Protein AF-V6IE95-F1 (afdb_monomer_lite)

Foldseek 3Di:
DDDPPPPPDPPPAPEDAEEEEAAEDEDAEYAHEYEYAYAHYEEEYAEEYHHQEAEYAYEYNYEYEHQYYEYCYHDYHYHHVYYYHHDPPPPPPD

Secondary structure (DSSP, 8-state):
----------S-S-EEEEEEEEEEEEESEEEEEEEEEEEEESS-EEEEEEEEEEEESS-EEEEEESSEEEESSEEEEEESSEEEE---------

Radius of gyration: 14.34 Å; chains: 1; bounding box: 30×44×40 Å

Structure (mmCIF, N/CA/C/O backbone):
data_AF-V6IE95-F1
#
_entry.id   AF-V6IE95-F1
#
loop_
_atom_site.group_PDB
_atom_site.id
_atom_site.type_symbol
_atom_site.label_atom_id
_atom_site.label_alt_id
_atom_site.label_comp_id
_atom_site.label_asym_id
_atom_site.label_entity_id
_atom_site.label_seq_id
_atom_site.pdbx_PDB_ins_code
_atom_site.Cartn_x
_atom_site.Cartn_y
_atom_site.Cartn_z
_atom_site.occupancy
_atom_site.B_iso_or_equiv
_atom_site.auth_seq_id
_atom_site.auth_comp_id
_atom_site.auth_asym_id
_atom_site.auth_atom_id
_atom_site.pdbx_PDB_model_num
ATOM 1 N N . MET A 1 1 ? 2.245 30.691 15.532 1.00 37.19 1 MET A N 1
ATOM 2 C CA . MET A 1 1 ? 1.106 30.389 14.638 1.00 37.19 1 MET A CA 1
ATOM 3 C C . MET A 1 1 ? 1.178 28.910 14.297 1.00 37.19 1 MET A C 1
ATOM 5 O O . MET A 1 1 ? 1.952 28.539 13.427 1.00 37.19 1 MET A O 1
ATOM 9 N N . THR A 1 2 ? 0.463 28.061 15.028 1.00 37.81 2 THR A N 1
ATOM 10 C CA . THR A 1 2 ? 0.450 26.608 14.796 1.00 37.81 2 THR A CA 1
ATOM 11 C C . THR A 1 2 ? -0.879 26.283 14.130 1.00 37.81 2 THR A C 1
ATOM 13 O O . THR A 1 2 ? -1.933 26.450 14.733 1.00 37.81 2 THR A O 1
ATOM 16 N N 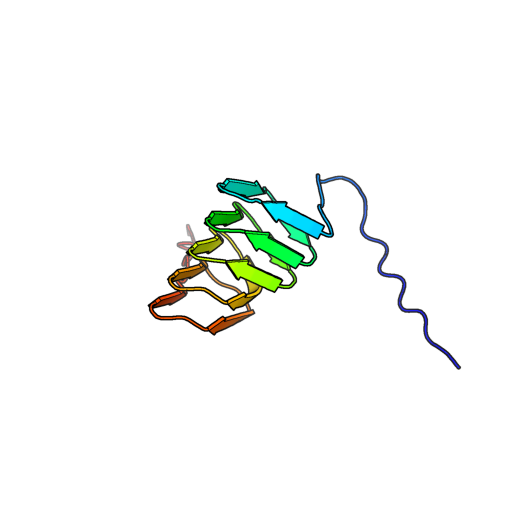. SER A 1 3 ? -0.841 25.943 12.843 1.00 36.00 3 SER A N 1
ATOM 17 C CA . SER A 1 3 ? -2.036 25.588 12.076 1.00 36.00 3 SER A CA 1
ATOM 18 C C . SER A 1 3 ? -2.367 24.124 12.354 1.00 36.00 3 SER A C 1
ATOM 20 O O . SER A 1 3 ? -1.804 23.226 11.730 1.00 36.00 3 SER A O 1
ATOM 22 N N . GLU A 1 4 ? -3.237 23.869 13.329 1.00 47.53 4 GLU A N 1
ATOM 23 C CA . GLU A 1 4 ? -3.821 22.543 13.525 1.00 47.53 4 GLU A CA 1
ATOM 24 C C . GLU A 1 4 ? -4.828 22.285 12.400 1.00 47.53 4 GLU A C 1
ATOM 26 O O . GLU A 1 4 ? -5.989 22.699 12.441 1.00 47.53 4 GLU A O 1
ATOM 31 N N . ARG A 1 5 ? -4.365 21.620 11.338 1.00 39.69 5 ARG A N 1
ATOM 32 C CA . ARG A 1 5 ? -5.202 21.220 10.205 1.00 39.69 5 ARG A CA 1
ATOM 33 C C . ARG A 1 5 ? -6.051 20.016 10.620 1.00 39.69 5 ARG A C 1
ATOM 35 O O . ARG A 1 5 ? -5.758 18.877 10.276 1.00 39.69 5 ARG A O 1
ATOM 42 N N . THR A 1 6 ? -7.103 20.270 11.392 1.00 38.19 6 THR A N 1
ATOM 43 C CA . THR A 1 6 ? -8.080 19.240 11.763 1.00 38.19 6 THR A CA 1
ATOM 44 C C . THR A 1 6 ? -8.930 18.914 10.538 1.00 38.19 6 THR A C 1
ATOM 46 O O . THR A 1 6 ? -9.850 19.653 10.183 1.00 38.19 6 THR A O 1
ATOM 49 N N . ILE A 1 7 ? -8.598 17.818 9.853 1.00 56.31 7 ILE A N 1
ATOM 50 C CA . ILE A 1 7 ? -9.401 17.292 8.747 1.00 56.31 7 ILE A CA 1
ATOM 51 C C . ILE A 1 7 ? -10.680 16.710 9.358 1.00 56.31 7 ILE A C 1
ATOM 53 O O . ILE A 1 7 ? -10.669 15.628 9.940 1.00 56.31 7 ILE A O 1
ATOM 57 N N . LYS A 1 8 ? -11.793 17.443 9.256 1.00 3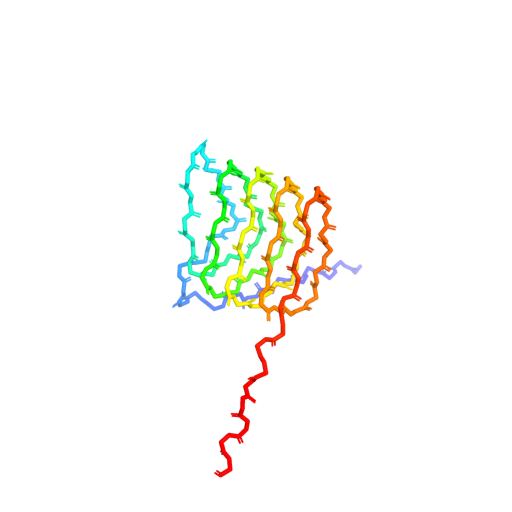8.03 8 LYS A N 1
ATOM 58 C CA . LYS A 1 8 ? -13.124 16.930 9.607 1.00 38.03 8 LYS A CA 1
ATOM 59 C C . LYS A 1 8 ? -13.549 15.898 8.564 1.00 38.03 8 LYS A C 1
ATOM 61 O O . LYS A 1 8 ? -14.107 16.250 7.527 1.00 38.03 8 LYS A O 1
ATOM 66 N N . ILE A 1 9 ? -13.277 14.627 8.837 1.00 53.31 9 ILE A N 1
ATOM 67 C CA . ILE A 1 9 ? -13.780 13.515 8.030 1.00 53.31 9 ILE A CA 1
ATOM 68 C C . ILE A 1 9 ? -15.239 13.295 8.442 1.00 53.31 9 ILE A C 1
ATOM 70 O O . ILE A 1 9 ? -15.523 12.974 9.594 1.00 53.31 9 ILE A O 1
ATOM 74 N N . SER A 1 10 ? -16.175 13.539 7.522 1.00 39.16 10 SER A N 1
ATOM 75 C CA . SER A 1 10 ? -17.597 13.262 7.758 1.00 39.16 10 SER A CA 1
ATOM 76 C C . SER A 1 10 ? -17.789 11.761 8.028 1.00 39.16 10 SER A C 1
ATOM 78 O O . SER A 1 10 ? -17.440 10.955 7.164 1.00 39.16 10 SER A O 1
ATOM 80 N N . PRO A 1 11 ? -18.343 11.353 9.184 1.00 46.94 11 PRO A N 1
ATOM 81 C CA . PRO A 1 11 ? -18.446 9.951 9.554 1.00 46.94 11 PRO A CA 1
ATOM 82 C C . PRO A 1 11 ? -19.729 9.375 8.952 1.00 46.94 11 PRO A C 1
ATOM 84 O O . PRO A 1 11 ? -20.792 9.409 9.568 1.00 46.94 11 PRO A O 1
ATOM 87 N N . LYS A 1 12 ? -19.660 8.881 7.715 1.00 41.84 12 LYS A N 1
ATOM 88 C CA . LYS A 1 12 ? -20.739 8.054 7.141 1.00 41.84 12 LYS A CA 1
ATOM 89 C C . LYS A 1 12 ? -20.253 6.786 6.443 1.00 41.84 12 LYS A C 1
ATOM 91 O O . LYS A 1 12 ? -21.017 6.146 5.729 1.00 41.84 12 LYS A O 1
ATOM 96 N N . THR A 1 13 ? -19.018 6.383 6.716 1.00 45.22 13 THR A N 1
ATOM 97 C CA . THR A 1 13 ? -18.440 5.153 6.178 1.00 45.22 13 THR A CA 1
ATOM 98 C C . THR A 1 13 ? -17.533 4.560 7.243 1.00 45.22 13 THR A C 1
ATOM 100 O O . THR A 1 13 ? -16.822 5.322 7.898 1.00 45.22 13 THR A O 1
ATOM 103 N N . GLU A 1 14 ? -17.576 3.239 7.425 1.00 55.31 14 GLU A N 1
ATOM 104 C CA . GLU A 1 14 ? -16.708 2.440 8.306 1.00 55.31 14 GLU A CA 1
ATOM 105 C C . GLU A 1 14 ? -15.230 2.705 7.977 1.00 55.31 14 GLU A C 1
ATOM 107 O O . GLU A 1 14 ? -14.605 2.019 7.174 1.00 55.31 14 GLU A O 1
ATOM 112 N N . THR A 1 15 ? -14.706 3.802 8.516 1.00 53.56 15 THR A N 1
ATOM 113 C CA . THR A 1 15 ? -13.381 4.328 8.210 1.00 53.56 15 THR A CA 1
ATOM 114 C C . THR A 1 15 ? -12.465 3.903 9.332 1.00 53.56 15 THR A C 1
ATOM 116 O O . THR A 1 15 ? -12.525 4.444 10.435 1.00 53.56 15 THR A O 1
ATOM 119 N N . GLU A 1 16 ? -11.627 2.916 9.053 1.00 61.00 16 GLU A N 1
ATOM 120 C CA . GLU A 1 16 ? -10.628 2.456 10.004 1.00 61.00 16 GLU A CA 1
ATOM 121 C C . GLU A 1 16 ? -9.324 3.234 9.817 1.00 61.00 16 GLU A C 1
ATOM 123 O O . GLU A 1 16 ? -8.813 3.368 8.702 1.00 61.00 16 GLU A O 1
ATOM 128 N N . ILE A 1 17 ? -8.812 3.766 10.930 1.00 63.00 17 ILE A N 1
ATOM 129 C CA . ILE A 1 17 ? -7.598 4.596 10.982 1.00 63.00 17 ILE A CA 1
ATOM 130 C C . ILE A 1 17 ? -6.345 3.729 11.179 1.00 63.00 17 ILE A C 1
ATOM 132 O O . ILE A 1 17 ? -5.247 4.063 10.731 1.00 63.00 17 ILE A O 1
ATOM 136 N N . PHE A 1 18 ? -6.503 2.582 11.834 1.00 69.31 18 PHE A N 1
ATOM 137 C CA . PHE A 1 18 ? -5.436 1.621 12.057 1.00 69.31 18 PHE A CA 1
ATOM 138 C C . PHE A 1 18 ? -6.014 0.212 12.046 1.00 69.31 18 PHE A C 1
ATOM 140 O O . PHE A 1 18 ? -6.980 -0.058 12.760 1.00 69.31 18 PHE A O 1
ATOM 147 N N . ARG A 1 19 ? -5.408 -0.680 11.260 1.00 70.31 19 ARG A N 1
ATOM 148 C CA . ARG A 1 19 ? -5.801 -2.087 11.186 1.00 70.31 19 ARG A CA 1
ATOM 149 C C . ARG A 1 19 ? -4.571 -2.986 11.281 1.00 70.31 19 ARG A C 1
ATOM 151 O O . ARG A 1 19 ? -3.597 -2.799 10.555 1.00 70.31 19 ARG A O 1
ATOM 158 N N . LEU A 1 20 ? -4.647 -3.984 12.160 1.00 68.31 20 LEU A N 1
ATOM 159 C CA . LEU A 1 20 ? -3.667 -5.060 12.290 1.00 68.31 20 LEU A CA 1
ATOM 160 C C . LEU A 1 20 ? -4.365 -6.396 12.007 1.00 68.31 20 LEU A C 1
ATOM 162 O O . LEU A 1 20 ? -5.203 -6.825 12.797 1.00 68.31 20 LEU A O 1
ATOM 166 N N . ASN A 1 21 ? -4.017 -7.059 10.902 1.00 64.75 21 ASN A N 1
ATOM 167 C CA . ASN A 1 21 ? -4.548 -8.378 10.545 1.00 64.75 21 ASN A CA 1
ATOM 168 C C . ASN A 1 21 ? -3.433 -9.418 10.578 1.00 64.75 21 ASN A C 1
ATOM 170 O O . ASN A 1 21 ? -2.491 -9.356 9.799 1.00 64.75 21 ASN A O 1
ATOM 174 N N . LEU A 1 22 ? -3.552 -10.435 11.426 1.00 59.22 22 LEU A N 1
ATOM 175 C CA . LEU A 1 22 ? -2.541 -11.496 11.495 1.00 59.22 22 LEU A CA 1
ATOM 176 C C . LEU A 1 22 ? -2.596 -12.464 10.300 1.00 59.22 22 LEU A C 1
ATOM 178 O O . LEU A 1 22 ? -1.584 -13.079 9.981 1.00 59.22 22 LEU A O 1
ATOM 182 N N . LEU A 1 23 ? -3.747 -12.585 9.625 1.00 54.84 23 LEU A N 1
ATOM 183 C CA . LEU A 1 23 ? -3.943 -13.543 8.528 1.00 54.84 23 LEU A CA 1
ATOM 184 C C . LEU A 1 23 ? -4.599 -12.914 7.294 1.00 54.84 23 LEU A C 1
ATOM 186 O O . LEU A 1 23 ? -3.981 -12.882 6.236 1.00 54.84 23 LEU A O 1
ATOM 190 N N . TYR A 1 24 ? -5.823 -12.398 7.423 1.00 64.88 24 TYR A N 1
ATOM 191 C CA . TYR A 1 24 ? -6.578 -11.798 6.322 1.00 64.88 24 TYR A CA 1
ATOM 192 C C . TYR A 1 24 ? -7.432 -10.638 6.826 1.00 64.88 24 TYR A C 1
ATOM 194 O O . TYR A 1 24 ? -8.095 -10.767 7.856 1.00 64.88 24 TYR A O 1
ATOM 202 N N . GLY A 1 25 ? -7.442 -9.525 6.093 1.00 64.69 25 GLY A N 1
ATOM 203 C CA . GLY A 1 25 ? -8.338 -8.405 6.365 1.00 64.69 25 GLY A CA 1
ATOM 204 C C . GLY A 1 25 ? -8.830 -7.739 5.087 1.00 64.69 25 GLY A C 1
ATOM 205 O O . GLY A 1 25 ? -8.031 -7.183 4.337 1.00 64.69 25 GLY A O 1
ATOM 206 N N . ALA A 1 26 ? -10.150 -7.738 4.886 1.00 71.44 26 ALA A N 1
ATOM 207 C CA . ALA A 1 26 ? -10.829 -6.994 3.826 1.00 71.44 26 ALA A CA 1
ATOM 208 C C . ALA A 1 26 ? -11.456 -5.714 4.394 1.00 71.44 26 ALA A C 1
ATOM 210 O O . ALA A 1 26 ? -12.211 -5.788 5.366 1.00 71.44 26 ALA A O 1
ATOM 211 N N . SER A 1 27 ? -11.127 -4.541 3.852 1.00 74.69 27 SER A N 1
ATOM 212 C CA . SER A 1 27 ? -11.803 -3.279 4.197 1.00 74.69 27 SER A CA 1
ATOM 213 C C . SER A 1 27 ? -12.436 -2.660 2.964 1.00 74.69 27 SER A C 1
ATOM 215 O O . SER A 1 27 ? -11.929 -2.802 1.852 1.00 74.69 27 SER A O 1
ATOM 217 N N . LYS A 1 28 ? -13.543 -1.943 3.152 1.00 79.88 28 LYS A N 1
ATOM 218 C CA . LYS A 1 28 ? -14.181 -1.203 2.066 1.00 79.88 28 LYS A CA 1
ATOM 219 C C . LYS A 1 28 ? -13.377 0.053 1.728 1.00 79.88 28 LYS A C 1
ATOM 221 O O . LYS A 1 28 ? -12.910 0.181 0.605 1.00 79.88 28 LYS A O 1
ATOM 226 N N . ASN A 1 29 ? -13.153 0.925 2.709 1.00 81.50 29 ASN A N 1
ATOM 227 C CA . ASN A 1 29 ? -12.259 2.077 2.595 1.00 81.50 29 ASN A CA 1
ATOM 228 C C . ASN A 1 29 ? -11.309 2.096 3.795 1.00 81.50 29 ASN A C 1
ATOM 230 O O . ASN A 1 29 ? -11.712 1.757 4.908 1.00 81.50 29 ASN A O 1
ATOM 234 N N . LEU A 1 30 ? -10.060 2.508 3.589 1.00 83.31 30 LEU A N 1
ATOM 235 C CA . LEU A 1 30 ? -9.092 2.637 4.677 1.00 83.31 30 LEU A CA 1
ATOM 236 C C . LEU A 1 30 ? -8.328 3.950 4.577 1.00 83.31 30 LEU A C 1
ATOM 238 O O . LEU A 1 30 ? -7.808 4.303 3.519 1.00 83.31 30 LEU A O 1
ATOM 242 N N . TYR A 1 31 ? -8.249 4.646 5.707 1.00 86.69 31 TYR A N 1
ATOM 243 C CA . TYR A 1 31 ? -7.580 5.934 5.834 1.00 86.69 31 TYR A CA 1
ATOM 244 C C . TYR A 1 31 ? -6.590 5.863 6.991 1.00 86.69 31 TYR A C 1
ATOM 246 O O . TYR A 1 31 ? -6.927 6.208 8.118 1.00 86.69 31 TYR A O 1
ATOM 254 N N . GLY A 1 32 ? -5.373 5.402 6.721 1.00 88.25 32 GLY A N 1
ATOM 255 C CA . GLY A 1 32 ? -4.344 5.241 7.740 1.00 88.25 32 GLY A CA 1
ATOM 256 C C . GLY A 1 32 ? -3.408 4.078 7.454 1.00 88.25 32 GLY A C 1
ATOM 257 O O . GLY A 1 32 ? -2.966 3.906 6.319 1.00 88.25 32 GLY A O 1
ATOM 258 N N . ILE A 1 33 ? -3.059 3.309 8.484 1.00 86.81 33 ILE A N 1
ATOM 259 C CA . ILE A 1 33 ? -2.048 2.246 8.387 1.00 86.81 33 ILE A CA 1
ATOM 260 C C . ILE A 1 33 ? -2.725 0.879 8.488 1.00 86.81 33 ILE A C 1
ATOM 262 O O . ILE A 1 33 ? -3.459 0.612 9.440 1.00 86.81 33 ILE A O 1
ATOM 266 N N . ASN A 1 34 ? -2.445 0.005 7.524 1.00 89.00 34 ASN A N 1
ATOM 267 C CA . ASN A 1 34 ? -2.881 -1.386 7.518 1.00 89.00 34 ASN A CA 1
ATOM 268 C C . ASN A 1 34 ? -1.662 -2.312 7.508 1.00 89.00 34 ASN A C 1
ATOM 270 O O . ASN A 1 34 ? -0.828 -2.227 6.605 1.00 89.00 34 ASN A O 1
ATOM 274 N N . VAL A 1 35 ? -1.551 -3.183 8.507 1.00 89.12 35 VAL A N 1
ATOM 275 C CA . VAL A 1 35 ? -0.453 -4.147 8.626 1.00 89.12 35 VAL A CA 1
ATOM 276 C C . VAL A 1 35 ? -1.021 -5.555 8.690 1.00 89.12 35 VAL A C 1
ATOM 278 O O . VAL A 1 35 ? -1.892 -5.829 9.514 1.00 89.12 35 VAL A O 1
ATOM 281 N N . GLY A 1 36 ? -0.513 -6.465 7.865 1.00 89.19 36 GLY A N 1
ATOM 282 C CA . GLY A 1 36 ? -0.953 -7.856 7.911 1.00 89.19 36 GLY A CA 1
ATOM 283 C C . GLY A 1 36 ? -0.415 -8.740 6.804 1.00 89.19 36 GLY A C 1
ATOM 284 O O . GLY A 1 36 ? 0.160 -8.245 5.848 1.00 89.19 36 GLY A O 1
ATOM 285 N N . LEU A 1 37 ? -0.571 -10.062 6.920 1.00 88.06 37 LEU A N 1
ATOM 286 C CA . LEU A 1 37 ? -0.021 -10.979 5.915 1.00 88.06 37 LEU A CA 1
ATOM 287 C C . LEU A 1 37 ? -0.731 -10.833 4.560 1.00 88.06 37 LEU A C 1
ATOM 289 O O . LEU A 1 37 ? -0.057 -10.730 3.536 1.00 88.06 37 LEU A O 1
ATOM 293 N N . LEU A 1 38 ? -2.066 -10.787 4.574 1.00 89.31 38 LEU A N 1
ATOM 294 C CA . LEU A 1 38 ? -2.915 -10.547 3.408 1.00 89.31 38 LEU A CA 1
ATOM 295 C C . LEU A 1 38 ? -3.819 -9.338 3.677 1.00 89.31 38 LEU A C 1
ATOM 297 O O . LEU A 1 38 ? -4.734 -9.399 4.505 1.00 89.31 38 LEU A O 1
ATOM 301 N N . ASN A 1 39 ? -3.573 -8.252 2.957 1.00 90.25 39 ASN A N 1
ATOM 302 C CA . ASN A 1 39 ? -4.329 -7.013 3.047 1.00 90.25 39 ASN A CA 1
ATOM 303 C C . ASN A 1 39 ? -5.131 -6.805 1.762 1.00 90.25 39 ASN A C 1
ATOM 305 O O . ASN A 1 39 ? -4.570 -6.800 0.668 1.00 90.25 39 ASN A O 1
ATOM 309 N N . TYR A 1 40 ? -6.440 -6.604 1.902 1.00 90.75 40 TYR A N 1
ATOM 310 C CA . TYR A 1 40 ? -7.338 -6.369 0.776 1.00 90.75 40 TYR A CA 1
ATOM 311 C C . TYR A 1 40 ? -8.218 -5.141 1.043 1.00 90.75 40 TYR A C 1
ATOM 313 O O . TYR A 1 40 ? -8.904 -5.053 2.065 1.00 90.75 40 TYR A O 1
ATOM 321 N N . ILE A 1 41 ? -8.196 -4.171 0.132 1.00 89.06 41 ILE A N 1
ATOM 322 C CA . ILE A 1 41 ? -9.042 -2.975 0.166 1.00 89.06 41 ILE A CA 1
ATOM 323 C C . ILE A 1 41 ? -9.911 -2.971 -1.084 1.00 89.06 41 ILE A C 1
ATOM 325 O O . ILE A 1 41 ? -9.398 -3.007 -2.196 1.00 89.06 41 ILE A O 1
ATOM 329 N N . LYS A 1 42 ? -11.227 -2.896 -0.905 1.00 88.44 42 LYS A N 1
ATOM 330 C CA . LYS A 1 42 ? -12.179 -3.006 -2.012 1.00 88.44 42 LYS A CA 1
ATOM 331 C C . LYS A 1 42 ? -12.365 -1.705 -2.796 1.00 88.44 42 LYS A C 1
ATOM 333 O O . LYS A 1 42 ? -12.566 -1.751 -3.999 1.00 88.44 42 LYS A O 1
ATOM 338 N N . GLU A 1 43 ? -12.369 -0.557 -2.122 1.00 88.62 43 GLU A N 1
ATOM 339 C CA . GLU A 1 43 ? -12.581 0.743 -2.765 1.00 88.62 43 GLU A CA 1
ATOM 340 C C . GLU A 1 43 ? -11.320 1.600 -2.661 1.00 88.62 43 GLU A C 1
ATOM 342 O O . GLU A 1 43 ? -10.419 1.472 -3.481 1.00 88.62 43 GLU A O 1
ATOM 347 N N . ASN A 1 44 ? -11.220 2.486 -1.669 1.00 88.00 44 ASN A N 1
ATOM 348 C CA . ASN A 1 44 ? -10.133 3.459 -1.627 1.00 88.00 44 ASN A CA 1
ATOM 349 C C . ASN A 1 44 ? -9.210 3.235 -0.434 1.00 88.00 44 ASN A C 1
ATOM 351 O O . ASN A 1 44 ? -9.652 2.983 0.691 1.00 88.00 44 ASN A O 1
ATOM 355 N N . LEU A 1 45 ? -7.916 3.405 -0.689 1.00 90.38 45 LEU A N 1
ATOM 356 C CA . LEU A 1 45 ? -6.878 3.441 0.328 1.00 90.38 45 LEU A CA 1
ATOM 357 C C . LEU A 1 45 ? -6.203 4.808 0.320 1.00 90.38 45 LEU A C 1
ATOM 359 O O . LEU A 1 45 ? -5.685 5.237 -0.709 1.00 90.38 45 LEU A O 1
ATOM 363 N N . VAL A 1 46 ? -6.117 5.443 1.484 1.00 92.50 46 VAL A N 1
ATOM 364 C CA . VAL A 1 46 ? -5.248 6.600 1.720 1.00 92.50 46 VAL A CA 1
ATOM 365 C C . VAL A 1 46 ? -4.354 6.288 2.916 1.00 92.50 46 VAL A C 1
ATOM 367 O O . VAL A 1 46 ? -4.859 6.125 4.023 1.00 92.50 46 VAL A O 1
ATOM 370 N N . GLY A 1 47 ? -3.036 6.198 2.722 1.00 92.56 47 GLY A N 1
ATOM 371 C CA . GLY A 1 47 ? -2.090 5.935 3.817 1.00 92.56 47 GLY A CA 1
ATOM 372 C C . GLY A 1 47 ? -1.024 4.883 3.509 1.00 92.56 47 GLY A C 1
ATOM 373 O O . GLY A 1 47 ? -0.272 5.037 2.550 1.00 92.56 47 GLY A O 1
ATOM 374 N N . PHE A 1 48 ? -0.902 3.847 4.342 1.00 92.25 48 PHE A N 1
ATOM 375 C CA . PHE A 1 48 ? 0.183 2.861 4.268 1.00 92.25 48 PHE A CA 1
ATOM 376 C C . PHE A 1 48 ? -0.339 1.427 4.378 1.00 92.25 48 PHE A C 1
ATOM 378 O O . PHE A 1 48 ? -1.182 1.131 5.223 1.00 92.25 48 PHE A O 1
ATOM 385 N N . GLN A 1 49 ? 0.204 0.530 3.558 1.00 94.00 49 GLN A N 1
ATOM 386 C CA . GLN A 1 49 ? -0.004 -0.913 3.651 1.00 94.00 49 GLN A CA 1
ATOM 387 C C . GLN A 1 49 ? 1.334 -1.630 3.802 1.00 94.00 49 GLN A C 1
ATOM 389 O O . GLN A 1 49 ? 2.255 -1.386 3.026 1.00 94.00 49 GLN A O 1
ATOM 394 N N . ILE A 1 50 ? 1.440 -2.510 4.796 1.00 93.94 50 ILE A N 1
ATOM 395 C CA . ILE A 1 50 ? 2.633 -3.326 5.039 1.00 93.94 50 ILE A CA 1
ATOM 396 C C . ILE A 1 50 ? 2.193 -4.779 5.204 1.00 93.94 50 ILE A C 1
ATOM 398 O O . ILE A 1 50 ? 1.387 -5.090 6.083 1.00 93.94 50 ILE A O 1
ATOM 402 N N . GLY A 1 51 ? 2.717 -5.680 4.377 1.00 93.00 51 GLY A N 1
ATOM 403 C CA . GLY A 1 51 ? 2.250 -7.058 4.387 1.00 93.00 51 GLY A CA 1
ATOM 404 C C . GLY A 1 51 ? 2.973 -8.024 3.472 1.00 93.00 51 GLY A C 1
ATOM 405 O O . GLY A 1 51 ? 3.949 -7.674 2.827 1.00 93.00 51 GLY A O 1
ATOM 406 N N . GLY A 1 52 ? 2.502 -9.269 3.421 1.00 93.25 52 GLY A N 1
ATOM 407 C CA . GLY A 1 52 ? 2.965 -10.234 2.422 1.00 93.25 52 GLY A CA 1
ATOM 408 C C . GLY A 1 52 ? 2.347 -9.931 1.059 1.00 93.25 52 GLY A C 1
ATOM 409 O O . GLY A 1 52 ? 3.059 -9.770 0.070 1.00 93.25 52 GLY A O 1
ATOM 410 N N . VAL A 1 53 ? 1.022 -9.800 1.035 1.00 94.75 53 VAL A N 1
ATOM 411 C CA . VAL A 1 53 ? 0.222 -9.469 -0.145 1.00 94.75 53 VAL A CA 1
ATOM 412 C C . VAL A 1 53 ? -0.654 -8.265 0.178 1.00 94.75 53 VAL A C 1
ATOM 414 O O . VAL A 1 53 ? -1.397 -8.290 1.158 1.00 94.75 53 VAL A O 1
ATOM 417 N N . ASN A 1 54 ? -0.582 -7.238 -0.658 1.00 95.19 54 ASN A N 1
ATOM 418 C CA . ASN A 1 54 ? -1.352 -6.005 -0.557 1.00 95.19 54 ASN A CA 1
ATOM 419 C C . ASN A 1 54 ? -2.142 -5.803 -1.854 1.00 95.19 54 ASN A C 1
ATOM 421 O O . ASN A 1 54 ? -1.551 -5.752 -2.932 1.00 95.19 54 ASN A O 1
ATOM 425 N N . VAL A 1 55 ? -3.466 -5.696 -1.764 1.00 94.62 55 VAL A N 1
ATOM 426 C CA . VAL A 1 55 ? -4.351 -5.523 -2.927 1.00 94.62 55 VAL A CA 1
ATOM 427 C C . VAL A 1 55 ? -5.347 -4.401 -2.663 1.00 94.62 55 VAL A C 1
ATOM 429 O O . VAL A 1 55 ? -5.960 -4.334 -1.594 1.00 94.62 55 VAL A O 1
ATOM 432 N N . VAL A 1 56 ? -5.497 -3.507 -3.640 1.00 93.88 56 VAL A N 1
ATOM 433 C CA . VAL A 1 56 ? -6.462 -2.403 -3.631 1.00 93.88 56 VAL A CA 1
ATOM 434 C C . VAL A 1 56 ? -7.231 -2.385 -4.953 1.00 93.88 56 VAL A C 1
ATOM 436 O O . VAL A 1 56 ? -6.708 -1.920 -5.961 1.00 93.88 56 VAL A O 1
ATOM 439 N N . ASP A 1 57 ? -8.482 -2.828 -4.949 1.00 92.25 57 ASP A N 1
ATOM 440 C CA . ASP A 1 57 ? -9.314 -2.901 -6.166 1.00 92.25 57 ASP A CA 1
ATOM 441 C C . ASP A 1 57 ? -9.827 -1.528 -6.632 1.00 92.25 57 ASP A C 1
ATOM 443 O O . ASP A 1 57 ? -10.422 -1.402 -7.689 1.00 92.25 57 ASP A O 1
ATOM 447 N N . GLY A 1 58 ? -9.616 -0.456 -5.872 1.00 88.44 58 GLY A N 1
ATOM 448 C CA . GLY A 1 58 ? -9.896 0.895 -6.353 1.00 88.44 58 GLY A CA 1
ATOM 449 C C . GLY A 1 58 ? -8.665 1.784 -6.318 1.00 88.44 58 GLY A C 1
ATOM 450 O O . GLY A 1 58 ? -7.564 1.395 -6.712 1.00 88.44 58 GLY A O 1
ATOM 451 N N . LYS A 1 59 ? -8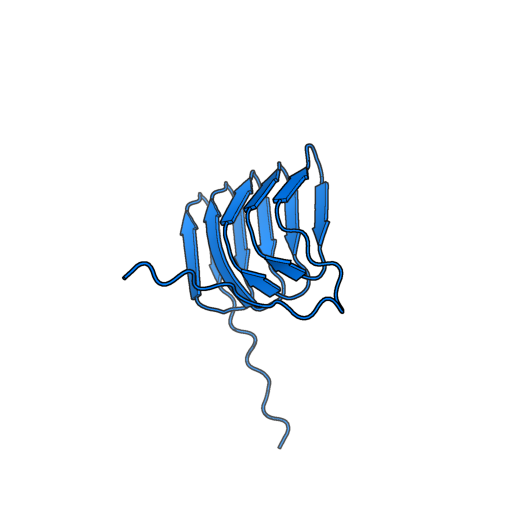.846 3.031 -5.875 1.00 90.06 59 LYS A N 1
ATOM 452 C CA . LYS A 1 59 ? -7.772 4.027 -5.909 1.00 90.06 59 LYS A CA 1
ATOM 453 C C . LYS A 1 59 ? -6.897 3.927 -4.666 1.00 90.06 59 LYS A C 1
ATOM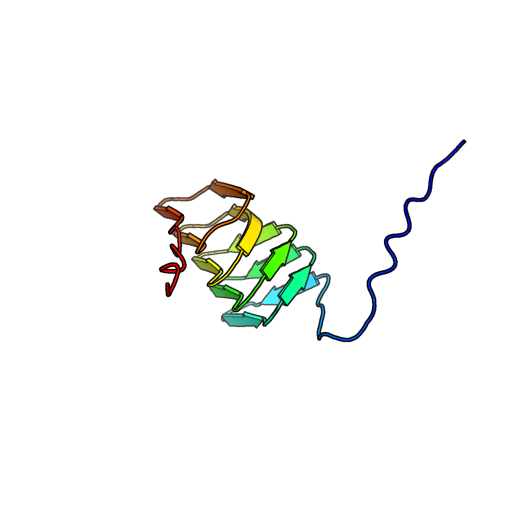 455 O O . LYS A 1 59 ? -7.374 4.073 -3.538 1.00 90.06 59 LYS A O 1
ATOM 460 N N . ALA A 1 60 ? -5.596 3.769 -4.884 1.00 92.50 60 ALA A N 1
ATOM 461 C CA . ALA A 1 60 ? -4.579 3.842 -3.849 1.00 92.50 60 ALA A CA 1
ATOM 462 C C . ALA A 1 60 ? -3.872 5.205 -3.881 1.00 92.50 60 ALA A C 1
ATOM 464 O O . ALA A 1 60 ? -3.214 5.562 -4.854 1.00 92.50 60 ALA A O 1
ATOM 465 N N . TYR A 1 61 ? -3.978 5.947 -2.783 1.00 94.19 61 TYR A N 1
ATOM 466 C CA . TYR A 1 61 ? -3.177 7.128 -2.455 1.00 94.19 61 TYR A CA 1
ATOM 467 C C . TYR A 1 61 ? -2.264 6.783 -1.281 1.00 94.19 61 TYR A C 1
ATOM 469 O O . TYR A 1 61 ? -2.475 7.222 -0.147 1.00 94.19 61 TYR A O 1
ATOM 477 N N . ALA A 1 62 ? -1.330 5.867 -1.526 1.00 94.00 62 ALA A N 1
ATOM 478 C CA . ALA A 1 62 ? -0.677 5.146 -0.445 1.00 94.00 62 ALA A CA 1
ATOM 479 C C . ALA A 1 62 ? 0.670 4.538 -0.819 1.00 94.00 62 ALA A C 1
ATOM 481 O O . ALA A 1 62 ? 0.927 4.230 -1.986 1.00 94.00 62 ALA A O 1
ATOM 482 N N . ALA A 1 63 ? 1.490 4.282 0.200 1.00 96.31 63 ALA A N 1
ATOM 483 C CA . ALA A 1 63 ? 2.657 3.422 0.064 1.00 96.31 63 ALA A CA 1
ATOM 484 C C . ALA A 1 63 ? 2.301 1.973 0.434 1.00 96.31 63 ALA A C 1
ATOM 486 O O . ALA A 1 63 ? 1.743 1.729 1.503 1.00 96.31 63 ALA A O 1
ATOM 487 N N . GLN A 1 64 ? 2.615 1.023 -0.445 1.00 96.94 64 GLN A N 1
ATOM 488 C CA . GLN A 1 64 ? 2.408 -0.411 -0.239 1.00 96.94 64 GLN A CA 1
ATOM 489 C C . GLN A 1 64 ? 3.766 -1.114 -0.179 1.00 96.94 64 GLN A C 1
ATOM 491 O O . GLN A 1 64 ? 4.587 -0.961 -1.084 1.00 96.94 64 GLN A O 1
ATOM 496 N N . ILE A 1 65 ? 4.017 -1.862 0.889 1.00 97.25 65 ILE A N 1
ATOM 497 C CA . ILE A 1 65 ? 5.268 -2.589 1.113 1.00 97.25 65 ILE A CA 1
ATOM 498 C C . ILE A 1 65 ? 4.925 -4.058 1.342 1.00 97.25 65 ILE A C 1
ATOM 500 O O . ILE A 1 65 ? 4.228 -4.388 2.304 1.00 97.25 65 ILE A O 1
ATOM 5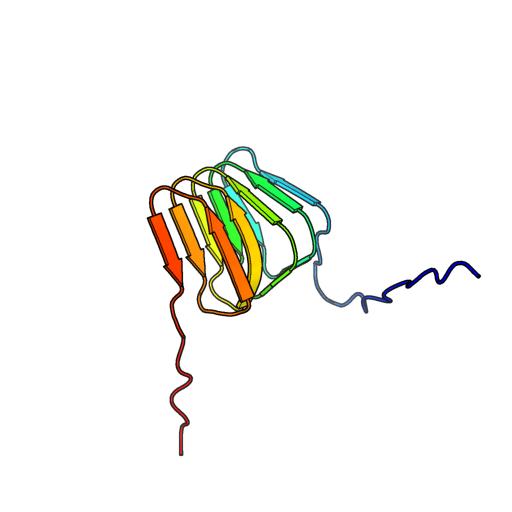04 N N . GLY A 1 66 ? 5.415 -4.940 0.476 1.00 96.00 66 GLY A N 1
ATOM 505 C CA . GLY A 1 66 ? 5.149 -6.371 0.580 1.00 96.00 66 GLY A CA 1
ATOM 506 C C . GLY A 1 66 ? 5.730 -7.202 -0.547 1.00 96.00 66 GLY A C 1
ATOM 507 O O . GLY A 1 66 ? 6.348 -6.664 -1.452 1.00 96.00 66 GLY A O 1
ATOM 508 N N . LEU A 1 67 ? 5.570 -8.525 -0.506 1.00 96.25 67 LEU A N 1
ATOM 509 C CA . LEU A 1 67 ? 6.055 -9.390 -1.590 1.00 96.25 67 LEU A CA 1
ATOM 510 C C . LEU A 1 67 ? 5.261 -9.153 -2.878 1.00 96.25 67 LEU A C 1
ATOM 512 O O . LEU A 1 67 ? 5.853 -9.102 -3.955 1.00 96.25 67 LEU A O 1
ATOM 516 N N . PHE A 1 68 ? 3.948 -8.970 -2.754 1.00 97.25 68 PHE A N 1
ATOM 517 C CA . PHE A 1 68 ? 3.049 -8.654 -3.856 1.00 97.25 68 PHE A CA 1
ATOM 518 C C . PHE A 1 68 ? 2.219 -7.416 -3.521 1.00 97.25 68 PHE A C 1
ATOM 520 O O . PHE A 1 68 ? 1.552 -7.388 -2.488 1.00 97.25 68 PHE A O 1
ATOM 527 N N . ASN A 1 69 ? 2.235 -6.423 -4.406 1.00 96.69 69 ASN A N 1
ATOM 528 C CA . ASN A 1 69 ? 1.443 -5.203 -4.296 1.00 96.69 69 ASN A CA 1
ATOM 529 C C . ASN A 1 69 ? 0.619 -5.000 -5.574 1.00 96.69 69 ASN A C 1
ATOM 531 O O . ASN A 1 69 ? 1.155 -5.113 -6.680 1.00 96.69 69 ASN A O 1
ATOM 535 N N . GLN A 1 70 ? -0.667 -4.681 -5.428 1.00 96.06 70 GLN A N 1
ATOM 536 C CA . GLN A 1 70 ? -1.570 -4.393 -6.539 1.00 96.06 70 GLN A CA 1
ATOM 537 C C . GLN A 1 70 ? -2.503 -3.219 -6.230 1.00 96.06 70 GLN A C 1
ATOM 539 O O . GLN A 1 70 ? -3.055 -3.112 -5.133 1.00 96.06 70 GLN A O 1
ATOM 544 N N . SER A 1 71 ? -2.727 -2.364 -7.229 1.00 94.12 71 SER A N 1
ATOM 545 C CA . SER A 1 71 ? -3.795 -1.358 -7.201 1.00 94.12 71 SER A CA 1
ATOM 546 C C . SER A 1 71 ? -4.404 -1.091 -8.580 1.00 94.12 71 SER A C 1
ATOM 548 O O . SER A 1 71 ? -3.666 -1.116 -9.561 1.00 94.12 71 SER A O 1
ATOM 550 N N . GLU A 1 72 ? -5.688 -0.732 -8.653 1.00 91.88 72 GLU A N 1
ATOM 551 C CA . GLU A 1 72 ? -6.383 -0.338 -9.903 1.00 91.88 72 GLU A CA 1
ATOM 552 C C . GLU A 1 72 ? -6.206 1.142 -10.311 1.00 91.88 72 GLU A C 1
ATOM 554 O O . GLU A 1 72 ? -6.767 1.615 -11.306 1.00 91.88 72 GLU A O 1
ATOM 559 N N . GLY A 1 73 ? -5.422 1.905 -9.546 1.00 88.44 73 GLY A N 1
ATOM 560 C CA . GLY A 1 73 ? -4.997 3.250 -9.920 1.00 88.44 73 GLY A CA 1
ATOM 561 C C . GLY A 1 73 ? -4.722 4.149 -8.720 1.00 88.44 73 GLY A C 1
ATOM 562 O O . GLY A 1 73 ? -4.668 3.702 -7.575 1.00 88.44 73 GLY A O 1
ATOM 563 N N . GLY A 1 74 ? -4.572 5.448 -8.982 1.00 89.00 74 GLY A N 1
ATOM 564 C CA . GLY A 1 74 ? -4.249 6.458 -7.971 1.00 89.00 74 GLY A CA 1
ATOM 565 C C . GLY A 1 74 ? -2.771 6.858 -7.971 1.00 89.00 74 GLY A C 1
ATOM 566 O O . GLY A 1 74 ? -2.070 6.683 -8.965 1.00 89.00 74 GLY A O 1
ATOM 567 N N . PHE A 1 75 ? -2.316 7.445 -6.863 1.00 92.81 75 PHE A N 1
ATOM 568 C CA . PHE A 1 75 ? -0.912 7.794 -6.647 1.00 92.81 75 PHE A CA 1
ATOM 569 C C . PHE A 1 75 ? -0.324 6.858 -5.593 1.00 92.81 75 PHE A C 1
ATOM 571 O O . PHE A 1 75 ? -0.596 7.005 -4.400 1.00 92.81 75 PHE A O 1
ATOM 578 N N . THR A 1 76 ? 0.485 5.893 -6.019 1.00 93.62 76 THR A N 1
ATOM 579 C CA . THR A 1 76 ? 1.031 4.879 -5.115 1.00 93.62 76 THR A CA 1
ATOM 580 C C . THR A 1 76 ? 2.538 4.730 -5.250 1.00 93.62 76 THR A C 1
ATOM 582 O O . THR A 1 76 ? 3.101 4.861 -6.334 1.00 93.62 76 THR A O 1
ATOM 585 N N . ILE A 1 77 ? 3.185 4.446 -4.121 1.00 96.50 77 ILE A N 1
ATOM 586 C CA . ILE A 1 77 ? 4.566 3.971 -4.063 1.00 96.50 77 ILE A CA 1
ATOM 587 C C . ILE A 1 77 ? 4.486 2.499 -3.669 1.00 96.50 77 ILE A C 1
ATOM 589 O O . ILE A 1 77 ? 3.986 2.192 -2.592 1.00 96.50 77 ILE A O 1
ATOM 593 N N . GLN A 1 78 ? 4.956 1.590 -4.518 1.00 97.25 78 GLN A N 1
ATOM 594 C CA . GLN A 1 78 ? 4.942 0.156 -4.225 1.00 97.25 78 GLN A CA 1
ATOM 595 C C . GLN A 1 78 ? 6.374 -0.374 -4.120 1.00 97.25 78 GLN A C 1
ATOM 597 O O . GLN A 1 78 ? 7.201 -0.111 -4.994 1.00 97.25 78 GLN A O 1
ATOM 602 N N . ILE A 1 79 ? 6.671 -1.092 -3.037 1.00 97.38 79 ILE A N 1
ATOM 603 C CA . ILE A 1 79 ? 7.976 -1.706 -2.774 1.00 97.38 79 ILE A CA 1
ATOM 604 C C . ILE A 1 79 ? 7.747 -3.194 -2.531 1.00 97.38 79 ILE A C 1
ATOM 606 O O . ILE A 1 79 ? 7.075 -3.581 -1.573 1.00 97.38 79 ILE A O 1
ATOM 610 N N . GLY A 1 80 ? 8.318 -4.030 -3.396 1.00 96.50 80 GLY A N 1
ATOM 611 C CA . GLY A 1 80 ? 8.065 -5.461 -3.353 1.00 96.50 80 GLY A CA 1
ATOM 612 C C . GLY A 1 80 ? 8.692 -6.260 -4.473 1.00 96.50 80 GLY A C 1
ATOM 613 O O . GLY A 1 80 ? 9.247 -5.683 -5.408 1.00 96.50 80 GLY A O 1
ATOM 614 N N . ALA A 1 81 ? 8.571 -7.585 -4.382 1.00 96.69 81 ALA A N 1
ATOM 615 C CA . ALA A 1 81 ? 9.017 -8.492 -5.437 1.00 96.69 81 ALA A CA 1
ATOM 616 C C . ALA A 1 81 ? 8.147 -8.352 -6.697 1.00 96.69 81 ALA A C 1
ATOM 618 O O . ALA A 1 81 ? 8.663 -8.389 -7.811 1.00 96.69 81 ALA A O 1
ATOM 619 N N . VAL A 1 82 ? 6.840 -8.143 -6.517 1.00 97.25 82 VAL A N 1
ATOM 620 C CA . VAL A 1 82 ? 5.882 -7.884 -7.595 1.00 97.25 82 VAL A CA 1
ATOM 621 C C . VAL A 1 82 ? 5.065 -6.644 -7.257 1.00 97.25 82 VAL A C 1
ATOM 623 O O . VAL A 1 82 ? 4.492 -6.551 -6.174 1.00 97.25 82 VAL A O 1
ATOM 626 N N . ASN A 1 83 ? 5.001 -5.706 -8.200 1.00 96.56 83 ASN A N 1
ATOM 627 C CA . ASN A 1 83 ? 4.253 -4.458 -8.073 1.00 96.56 83 ASN A CA 1
ATOM 628 C C . ASN A 1 83 ? 3.421 -4.268 -9.340 1.00 96.56 83 ASN A C 1
ATOM 630 O O . ASN A 1 83 ? 3.972 -4.267 -10.445 1.00 96.56 83 ASN A O 1
ATOM 634 N N . LYS A 1 84 ? 2.103 -4.141 -9.190 1.00 96.31 84 LYS A N 1
ATOM 635 C CA . LYS A 1 84 ? 1.164 -4.003 -10.303 1.00 96.31 84 LYS A CA 1
ATOM 636 C C . LYS A 1 84 ? 0.265 -2.794 -10.077 1.00 96.31 84 LYS A C 1
ATOM 638 O O . LYS A 1 84 ? -0.420 -2.682 -9.063 1.00 96.31 84 LYS A O 1
ATOM 643 N N . VAL A 1 85 ? 0.242 -1.898 -11.056 1.00 93.62 85 VAL A N 1
ATOM 644 C CA . VAL A 1 85 ? -0.740 -0.817 -11.122 1.00 93.62 85 VAL A CA 1
ATOM 645 C C . VAL A 1 85 ? -1.522 -1.013 -12.405 1.00 93.62 85 VAL A C 1
ATOM 647 O O . VAL A 1 85 ? -0.981 -0.867 -13.500 1.00 93.62 85 VAL A O 1
ATOM 650 N N . GLU A 1 86 ? -2.774 -1.416 -12.263 1.00 89.88 86 GLU A N 1
ATOM 651 C CA . GLU A 1 86 ? -3.712 -1.466 -13.374 1.00 89.88 86 GLU A CA 1
ATOM 652 C C . GLU A 1 86 ? -4.361 -0.094 -13.518 1.00 89.88 86 GLU A C 1
ATOM 654 O O . GLU A 1 86 ? -4.450 0.662 -12.557 1.00 89.88 86 GLU A O 1
ATOM 659 N N . SER A 1 87 ? -4.753 0.260 -14.737 1.00 77.62 87 SER A N 1
ATOM 660 C CA . SER A 1 87 ? -5.557 1.449 -14.987 1.00 77.62 87 SER A CA 1
ATOM 661 C C . SER A 1 87 ? -6.907 0.959 -15.460 1.00 77.62 87 SER A C 1
AT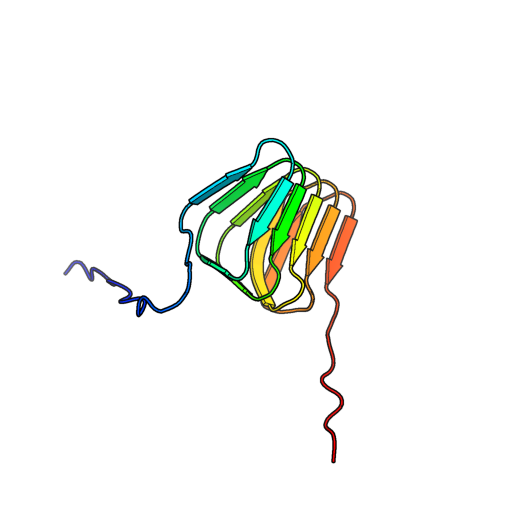OM 663 O O . SER A 1 87 ? -7.043 0.572 -16.625 1.00 77.62 87 SER A O 1
ATOM 665 N N . THR A 1 88 ? -7.903 0.985 -14.578 1.00 66.19 88 THR A N 1
ATOM 666 C CA . THR A 1 88 ? -9.288 0.756 -14.989 1.00 66.19 88 THR A CA 1
ATOM 667 C C . THR A 1 88 ? -9.714 1.956 -15.823 1.00 66.19 88 THR A C 1
ATOM 669 O O . THR A 1 88 ? -10.157 2.991 -15.320 1.00 66.19 88 THR A O 1
ATOM 672 N N . THR A 1 89 ? -9.499 1.840 -17.134 1.00 60.78 89 THR A N 1
ATOM 673 C CA . THR A 1 89 ? -10.064 2.759 -18.113 1.00 60.78 89 THR A CA 1
ATOM 674 C C . THR A 1 89 ? -11.561 2.551 -18.011 1.00 60.78 89 THR A C 1
ATOM 676 O O . THR A 1 89 ? -12.077 1.534 -18.467 1.00 60.78 89 THR A O 1
ATOM 679 N N . MET A 1 90 ? -12.261 3.474 -17.347 1.00 58.28 90 MET A N 1
ATOM 680 C CA . MET A 1 90 ? -13.699 3.562 -17.528 1.00 58.28 90 MET A CA 1
ATOM 681 C C . MET A 1 90 ? -13.890 3.787 -19.020 1.00 58.28 90 MET A C 1
ATOM 683 O O . MET A 1 90 ? -13.581 4.869 -19.519 1.00 58.28 90 MET A O 1
ATOM 687 N N . GLU A 1 91 ? -14.306 2.744 -19.738 1.00 54.72 91 GLU A N 1
ATOM 688 C CA . GLU A 1 91 ? -14.841 2.899 -21.078 1.00 54.72 91 GLU A CA 1
ATOM 689 C C . GLU A 1 91 ? -15.878 4.009 -20.966 1.00 54.72 91 GLU A C 1
ATOM 691 O O . GLU A 1 91 ? -16.890 3.868 -20.270 1.00 54.72 91 GLU A O 1
ATOM 696 N N . ALA A 1 92 ? -15.559 5.160 -21.554 1.00 50.75 92 ALA A N 1
ATOM 697 C CA . ALA A 1 92 ? -16.497 6.243 -21.702 1.00 50.75 92 ALA A CA 1
ATOM 698 C C . ALA A 1 92 ? -17.629 5.668 -22.549 1.00 50.75 92 ALA A C 1
ATOM 700 O O . ALA A 1 92 ? -17.513 5.569 -23.769 1.00 50.75 92 ALA A O 1
ATOM 701 N N . ARG A 1 93 ? -18.682 5.190 -21.882 1.00 55.06 93 ARG A N 1
ATOM 702 C CA . ARG A 1 93 ? -19.936 4.830 -22.526 1.00 55.06 93 ARG A CA 1
ATOM 703 C C . ARG A 1 93 ? -20.506 6.129 -23.087 1.00 55.06 93 ARG A C 1
ATOM 705 O O . ARG A 1 93 ? -21.128 6.893 -22.352 1.00 55.06 93 ARG A O 1
ATOM 712 N N . ALA A 1 94 ? -20.157 6.399 -24.341 1.00 48.22 94 ALA A N 1
ATOM 713 C CA . ALA A 1 94 ? -20.841 7.330 -25.226 1.00 48.22 94 ALA A CA 1
ATOM 714 C C . ALA A 1 94 ? -22.127 6.682 -25.749 1.00 48.22 94 ALA A C 1
ATOM 716 O O . ALA A 1 94 ? -22.130 5.439 -25.915 1.00 48.22 94 ALA A O 1
#

Organism: NCBI:txid1049759

pLDDT: mean 78.33, std 19.63, range [36.0, 97.38]

InterPro domains:
  IPR058093 LA_2272-like repeat [NF047436] (30-59)

Sequence (94 aa):
MTSERTIKISPKTETEIFRLNLLYGASKNLYGINVGLLNYIKENLVGFQIGGVNVVDGKAYAAQIGLFNQSEGGFTIQIGAVNKVESTTMEARA